Protein AF-A0A7K7Q2G2-F1 (afdb_monomer)

Secondary structure (DSSP, 8-state):
-HHHHHHHHHHHTSGGGGTTT-GGGGGG-----HHHHHHHHHHHHHHTS---GGGTT---HHHHHHHHHHHHHHHHHHHHHHHHHHTTSS-GGGGHHHHTTTTTTHHHHHHHHHHHHHHHHHH-HHHHHHHHHHHHHT-

Nearest PDB structures (foldseek):
  7zjs-assembly1_A  TM=9.752E-01  e=5.470E-14  Homo sapiens
  4pk7-assembly1_A  TM=9.986E-01  e=7.469E-13  Homo sapiens
  6qnx-assembly1_A  TM=9.747E-01  e=4.751E-13  Homo sapiens
  4pju-assembly1_A  TM=9.864E-01  e=3.549E-12  Homo sapiens
  7w1m-assembly1_D  TM=9.248E-01  e=8.771E-12  Homo sapiens

InterPro domains:
  IPR039662 Cohesin subunit Scc3/SA [PTHR11199] (1-138)

Mean predicted aligned error: 4.52 Å

Solvent-accessible surface area (backbone atoms only — not comparable to full-atom values): 7947 Å² total; per-residue (Å²): 110,68,65,60,54,48,43,50,50,45,57,60,27,15,76,67,52,31,62,91,82,33,63,90,48,55,90,60,51,50,77,71,50,76,65,58,51,50,52,56,50,48,51,45,52,71,66,53,70,62,85,71,79,85,70,79,81,70,98,50,78,73,51,55,60,50,50,53,51,53,48,52,53,31,48,52,52,51,52,46,53,46,47,34,40,62,69,65,49,40,66,62,64,67,47,14,79,54,56,55,43,39,77,84,39,35,91,79,43,27,68,63,53,50,51,45,56,50,49,35,36,72,76,35,56,67,61,37,50,53,23,51,53,51,12,64,72,72,104

Foldseek 3Di:
DVLLVVLVLLVCQAVCVCPPPNVVSVVSRDADDPVVLVVLLVCLVVQQPDDPVPPPPDDDPVVVVVVVVSLVVSLSSLLSSLVCCLVVSHPVLSLLCVLLCLVVCVVRCNVVNVVSLVSNCVVPVVSSVVSPVSSVVVD

Organism: Acrocephalus arundinaceus (NCBI:txid39621)

Sequence (139 aa):
QAFTILCDVLMIFSHQIMTGGRDMLEPLVYTPDSSLQSELLSFILDHVFIDQDDDNNNGQQDDEASKIEALHKRRNLLAAFCKLIVYTVVEMNTAADIFKQYMKYYNDYGDIIKETMSKTRQIDKIQCAKTLILSLQQV

Structure (mmCIF, N/CA/C/O backbone):
data_AF-A0A7K7Q2G2-F1
#
_entry.id   AF-A0A7K7Q2G2-F1
#
loop_
_atom_site.group_PDB
_atom_site.id
_atom_site.type_symbol
_atom_site.label_atom_id
_atom_site.label_alt_id
_atom_site.label_comp_id
_atom_site.label_asym_id
_atom_site.label_entity_id
_atom_site.label_seq_id
_atom_site.pdbx_PDB_ins_code
_atom_site.Cartn_x
_atom_site.Cartn_y
_atom_site.Cartn_z
_atom_site.occupancy
_atom_site.B_iso_or_equiv
_atom_site.auth_seq_id
_atom_site.auth_comp_id
_atom_site.auth_asym_id
_atom_site.auth_atom_id
_atom_site.pdbx_PDB_model_num
ATOM 1 N N . GLN A 1 1 ? 7.169 -6.538 14.505 1.00 82.69 1 GLN A N 1
ATOM 2 C CA . GLN A 1 1 ? 8.581 -6.312 14.120 1.00 82.69 1 GLN A CA 1
ATOM 3 C C . GLN A 1 1 ? 8.939 -7.067 12.841 1.00 82.69 1 GLN A C 1
ATOM 5 O O . GLN A 1 1 ? 9.461 -6.431 11.938 1.00 82.69 1 GLN A O 1
ATOM 10 N N . ALA A 1 2 ? 8.593 -8.359 12.716 1.00 96.69 2 ALA A N 1
ATOM 11 C CA . ALA A 1 2 ? 8.803 -9.138 11.485 1.00 96.69 2 ALA A CA 1
ATOM 12 C C . ALA A 1 2 ? 8.237 -8.460 10.222 1.00 96.69 2 ALA A C 1
ATOM 14 O O . ALA A 1 2 ? 8.951 -8.336 9.237 1.00 96.69 2 ALA A O 1
ATOM 15 N N . PHE A 1 3 ? 7.009 -7.932 10.290 1.00 98.12 3 PHE A N 1
ATOM 16 C CA . PHE A 1 3 ? 6.362 -7.236 9.172 1.00 98.12 3 PHE A CA 1
ATOM 17 C C . PHE A 1 3 ? 7.205 -6.101 8.567 1.00 98.12 3 PHE A C 1
ATOM 19 O O . PHE A 1 3 ? 7.386 -6.037 7.356 1.00 98.12 3 PHE A O 1
ATOM 26 N N . THR A 1 4 ? 7.742 -5.210 9.407 1.00 96.00 4 THR A N 1
ATOM 27 C CA . THR A 1 4 ? 8.534 -4.059 8.949 1.00 96.00 4 THR A CA 1
ATOM 28 C C . THR A 1 4 ? 9.820 -4.515 8.270 1.00 96.00 4 THR A C 1
ATOM 30 O O . THR A 1 4 ? 10.118 -4.061 7.172 1.00 96.00 4 THR A O 1
ATOM 33 N N . ILE A 1 5 ? 10.524 -5.473 8.883 1.00 98.06 5 ILE A N 1
ATOM 34 C CA . ILE A 1 5 ? 11.738 -6.068 8.309 1.00 98.06 5 ILE A CA 1
ATOM 35 C C . ILE A 1 5 ? 11.418 -6.716 6.962 1.00 98.06 5 ILE A C 1
ATOM 37 O O . ILE A 1 5 ? 12.169 -6.551 6.009 1.00 98.06 5 ILE A O 1
ATOM 41 N N . LEU A 1 6 ? 10.293 -7.424 6.864 1.00 98.50 6 LEU A N 1
ATOM 42 C CA . LEU A 1 6 ? 9.889 -8.084 5.632 1.00 98.50 6 LEU A CA 1
ATOM 43 C C . LEU A 1 6 ? 9.573 -7.070 4.527 1.00 98.50 6 LEU A C 1
ATOM 45 O O . LEU A 1 6 ? 10.061 -7.233 3.416 1.00 98.50 6 LEU A O 1
ATOM 49 N N . CYS A 1 7 ? 8.858 -5.982 4.832 1.00 98.56 7 CYS A N 1
ATOM 50 C CA . CYS A 1 7 ? 8.651 -4.889 3.877 1.00 98.56 7 CYS A CA 1
ATOM 51 C C . CYS A 1 7 ? 9.981 -4.281 3.403 1.00 98.56 7 CYS A C 1
ATOM 53 O O . CYS A 1 7 ? 10.150 -4.031 2.212 1.00 98.56 7 CYS A O 1
ATOM 55 N N . ASP A 1 8 ? 10.936 -4.067 4.311 1.00 98.31 8 ASP A N 1
ATOM 56 C CA . ASP A 1 8 ? 12.244 -3.509 3.958 1.00 98.31 8 ASP A CA 1
ATOM 57 C C . ASP A 1 8 ? 13.053 -4.472 3.075 1.00 98.31 8 ASP A C 1
ATOM 59 O O . ASP A 1 8 ? 13.601 -4.057 2.056 1.00 98.31 8 ASP A O 1
ATOM 63 N N . VAL A 1 9 ? 13.079 -5.768 3.404 1.00 98.31 9 VAL A N 1
ATOM 64 C CA . VAL A 1 9 ? 13.747 -6.807 2.601 1.00 98.31 9 VAL A CA 1
ATOM 65 C C . VAL A 1 9 ? 13.115 -6.917 1.214 1.00 98.31 9 VAL A C 1
ATOM 67 O O . VAL A 1 9 ? 13.840 -6.898 0.220 1.00 98.31 9 VAL A O 1
ATOM 70 N N . LEU A 1 10 ? 11.783 -6.965 1.125 1.00 98.56 10 LEU A N 1
ATOM 71 C CA . LEU A 1 10 ? 11.064 -7.008 -0.151 1.00 98.56 10 LEU A CA 1
ATOM 72 C C . LEU A 1 10 ? 11.340 -5.765 -1.002 1.00 98.56 10 LEU A C 1
ATOM 74 O O . LEU A 1 10 ? 11.508 -5.879 -2.211 1.00 98.56 10 LEU A O 1
ATOM 78 N N . MET A 1 11 ? 11.442 -4.585 -0.386 1.00 98.38 11 MET A N 1
ATOM 79 C CA . MET A 1 11 ? 11.840 -3.365 -1.090 1.00 98.38 11 MET A CA 1
ATOM 80 C C . MET A 1 11 ? 13.276 -3.445 -1.617 1.00 98.38 11 MET A C 1
ATOM 82 O O . MET A 1 11 ? 13.506 -3.163 -2.796 1.00 98.38 11 MET A O 1
ATOM 86 N N . ILE A 1 12 ? 14.233 -3.816 -0.760 1.00 98.12 12 ILE A N 1
ATOM 87 C CA . ILE A 1 12 ? 15.668 -3.864 -1.085 1.00 98.12 12 ILE A CA 1
ATOM 88 C C . ILE A 1 12 ? 15.945 -4.861 -2.211 1.00 98.12 12 ILE A C 1
ATOM 90 O O . ILE A 1 12 ? 16.683 -4.531 -3.136 1.00 98.12 12 ILE A O 1
ATOM 94 N N . PHE A 1 13 ? 15.343 -6.048 -2.145 1.00 98.38 13 PHE A N 1
ATOM 95 C CA . PHE A 1 13 ? 15.540 -7.133 -3.108 1.00 98.38 13 PHE A CA 1
ATOM 96 C C . PHE A 1 13 ? 14.469 -7.170 -4.206 1.00 98.38 13 PHE A C 1
ATOM 98 O O . PHE A 1 13 ? 14.328 -8.170 -4.897 1.00 98.38 13 PHE A O 1
ATOM 105 N N . SER A 1 14 ? 13.716 -6.089 -4.412 1.00 98.12 14 SER A N 1
ATOM 106 C CA . SER A 1 14 ? 12.817 -5.980 -5.566 1.00 98.12 14 SER A CA 1
ATOM 107 C C . SER A 1 14 ? 13.593 -5.770 -6.872 1.00 98.12 14 SER A C 1
ATOM 109 O O . SER A 1 14 ? 14.800 -5.522 -6.872 1.00 98.12 14 SER A O 1
ATOM 111 N N . HIS A 1 15 ? 12.885 -5.754 -8.005 1.00 96.75 15 HIS A N 1
ATOM 112 C CA . HIS A 1 15 ? 13.455 -5.379 -9.307 1.00 96.75 15 HIS A CA 1
ATOM 113 C C . HIS A 1 15 ? 14.162 -4.003 -9.294 1.00 96.75 15 HIS A C 1
ATOM 115 O O . HIS A 1 15 ? 15.033 -3.746 -10.123 1.00 96.75 15 HIS A O 1
ATOM 121 N N . GLN A 1 16 ? 13.855 -3.127 -8.327 1.00 95.88 16 GLN A N 1
ATOM 122 C CA . GLN A 1 16 ? 14.519 -1.831 -8.148 1.00 95.88 16 GLN A CA 1
ATOM 123 C C . GLN A 1 16 ? 16.013 -1.951 -7.800 1.00 95.88 16 GLN A C 1
ATOM 125 O O . GLN A 1 16 ? 16.768 -0.991 -7.983 1.00 95.88 16 GLN A O 1
ATOM 130 N N . ILE A 1 17 ? 16.480 -3.109 -7.318 1.00 97.06 17 ILE A N 1
ATOM 131 C CA . ILE A 1 17 ? 17.898 -3.323 -7.000 1.00 97.06 17 ILE A CA 1
ATOM 132 C C . ILE A 1 17 ? 18.790 -3.172 -8.243 1.00 97.06 17 ILE A C 1
ATOM 134 O O . ILE A 1 17 ? 19.911 -2.665 -8.148 1.00 97.06 17 ILE A O 1
ATOM 138 N N . MET A 1 18 ? 18.261 -3.506 -9.421 1.00 96.75 18 MET A N 1
ATOM 139 C CA . MET A 1 18 ? 18.962 -3.420 -10.705 1.00 96.75 18 MET A CA 1
ATOM 140 C C . MET A 1 18 ? 18.993 -1.994 -11.280 1.00 96.75 18 MET A C 1
ATOM 142 O O . MET A 1 18 ? 19.793 -1.701 -12.171 1.00 96.75 18 MET A O 1
ATOM 146 N N . THR A 1 19 ? 18.174 -1.075 -10.753 1.00 94.19 19 THR A N 1
ATOM 147 C CA . THR A 1 19 ? 18.114 0.321 -11.210 1.00 94.19 19 THR A CA 1
ATOM 148 C C . THR A 1 19 ? 19.497 0.979 -11.158 1.00 94.19 19 THR A C 1
ATOM 150 O O . THR A 1 19 ? 20.250 0.806 -10.196 1.00 94.19 19 THR A O 1
ATOM 153 N N . GLY A 1 20 ? 19.832 1.762 -12.190 1.00 94.69 20 GLY A N 1
ATOM 154 C CA . GLY A 1 20 ? 21.134 2.430 -12.307 1.00 94.69 20 GLY A CA 1
ATOM 155 C C . GLY A 1 20 ? 22.238 1.576 -12.943 1.00 94.69 20 GLY A C 1
ATOM 156 O O . GLY A 1 20 ? 23.410 1.852 -12.705 1.00 94.69 20 GLY A O 1
ATOM 157 N N . GLY A 1 21 ? 21.880 0.556 -13.733 1.00 94.62 21 GLY A N 1
ATOM 158 C CA . GLY A 1 21 ? 22.834 -0.282 -14.474 1.00 94.62 21 GLY A CA 1
ATOM 159 C C . GLY A 1 21 ? 23.486 -1.377 -13.628 1.00 94.62 21 GLY A C 1
ATOM 160 O O . GLY A 1 21 ? 24.628 -1.755 -13.878 1.00 94.62 21 GLY A O 1
ATOM 161 N N . ARG A 1 22 ? 22.790 -1.864 -12.593 1.00 96.50 22 ARG A N 1
ATOM 162 C CA . ARG A 1 22 ? 23.279 -2.909 -11.678 1.00 96.50 22 ARG A CA 1
ATOM 163 C C . ARG A 1 22 ? 22.741 -4.288 -12.060 1.00 96.50 22 ARG A C 1
ATOM 165 O O . ARG A 1 22 ? 22.303 -5.040 -11.193 1.00 96.50 22 ARG A O 1
ATOM 172 N N . ASP A 1 23 ? 22.797 -4.628 -13.345 1.00 96.50 23 ASP A N 1
ATOM 173 C CA . ASP A 1 23 ? 22.219 -5.870 -13.885 1.00 96.50 23 ASP A CA 1
ATOM 174 C C . ASP A 1 23 ? 22.826 -7.132 -13.251 1.00 96.50 23 ASP A C 1
ATOM 176 O O . ASP A 1 23 ? 22.151 -8.140 -13.083 1.00 96.50 23 ASP A O 1
ATOM 180 N N . MET A 1 24 ? 24.074 -7.054 -12.774 1.00 97.25 24 MET A N 1
ATOM 181 C CA . MET A 1 24 ? 24.736 -8.133 -12.025 1.00 97.25 24 MET A CA 1
ATOM 182 C C . MET A 1 24 ? 24.000 -8.569 -10.742 1.00 97.25 24 MET A C 1
ATOM 184 O O . MET A 1 24 ? 24.320 -9.618 -10.190 1.00 97.25 24 MET A O 1
ATOM 188 N N . LEU A 1 25 ? 23.054 -7.763 -10.243 1.00 97.94 25 LEU A N 1
ATOM 189 C CA . LEU A 1 25 ? 22.247 -8.062 -9.056 1.00 97.94 25 LEU A CA 1
ATOM 190 C C . LEU A 1 25 ? 20.928 -8.779 -9.386 1.00 97.94 25 LEU A C 1
ATOM 192 O O . LEU A 1 25 ? 20.194 -9.106 -8.457 1.00 97.94 25 LEU A O 1
ATOM 196 N N . GLU A 1 26 ? 20.635 -9.062 -10.661 1.00 97.38 26 GLU A N 1
ATOM 197 C CA . GLU A 1 26 ? 19.442 -9.813 -11.087 1.00 97.38 26 GLU A CA 1
ATOM 198 C C . GLU A 1 26 ? 19.206 -11.111 -10.288 1.00 97.38 26 GLU A C 1
ATOM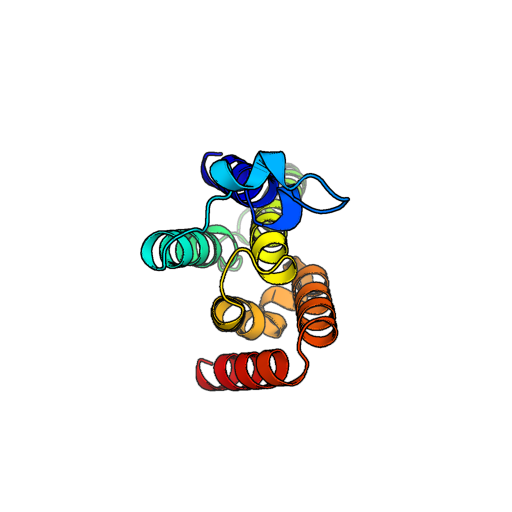 200 O O . GLU A 1 26 ? 18.076 -11.321 -9.846 1.00 97.38 26 GLU A O 1
ATOM 205 N N . PRO A 1 27 ? 20.227 -11.943 -9.975 1.00 98.19 27 PRO A N 1
ATOM 206 C CA . PRO A 1 27 ? 20.014 -13.174 -9.205 1.00 98.19 27 PRO A CA 1
ATOM 207 C C . PRO A 1 27 ? 19.523 -12.959 -7.765 1.00 98.19 27 PRO A C 1
ATOM 209 O O . PRO A 1 27 ? 19.127 -13.919 -7.110 1.00 98.19 27 PRO A O 1
ATOM 212 N N . LEU A 1 28 ? 19.592 -11.728 -7.249 1.00 98.12 28 LEU A N 1
ATOM 213 C CA . LEU A 1 28 ? 19.120 -11.367 -5.911 1.00 98.12 28 LEU A CA 1
ATOM 214 C C . LEU A 1 28 ? 17.676 -10.854 -5.913 1.00 98.12 28 LEU A C 1
ATOM 216 O O . LEU A 1 28 ? 17.134 -10.601 -4.838 1.00 98.12 28 LEU A O 1
ATOM 220 N N . VAL A 1 29 ? 17.061 -10.671 -7.085 1.00 98.19 29 VAL A N 1
ATOM 221 C CA . VAL A 1 29 ? 15.685 -10.185 -7.183 1.00 98.19 29 VAL A CA 1
ATOM 222 C C . VAL A 1 29 ? 14.729 -11.230 -6.621 1.00 98.19 29 VAL A C 1
ATOM 224 O O . VAL A 1 29 ? 14.670 -12.371 -7.077 1.00 98.19 29 VAL A O 1
ATOM 227 N N . TYR A 1 30 ? 13.936 -10.812 -5.644 1.00 98.25 30 TYR A N 1
ATOM 228 C CA . TYR A 1 30 ? 12.887 -11.597 -5.026 1.00 98.25 30 TYR A CA 1
ATOM 229 C C . TYR A 1 30 ? 11.529 -10.942 -5.284 1.00 98.25 30 TYR A C 1
ATOM 231 O O . TYR A 1 30 ? 11.326 -9.759 -5.008 1.00 98.25 30 TYR A O 1
ATOM 239 N N . THR A 1 31 ? 10.586 -11.727 -5.803 1.00 97.62 31 THR A N 1
ATOM 240 C CA . THR A 1 31 ? 9.193 -11.304 -5.997 1.00 97.62 31 THR A CA 1
ATOM 241 C C . THR A 1 31 ? 8.315 -12.074 -5.013 1.00 97.62 31 THR A C 1
ATOM 243 O O . THR A 1 31 ? 8.340 -13.307 -5.051 1.00 97.62 31 THR A O 1
ATOM 246 N N . PRO A 1 32 ? 7.560 -11.397 -4.129 1.00 98.12 32 PRO A N 1
ATOM 247 C CA . PRO A 1 32 ? 6.690 -12.081 -3.183 1.00 98.12 32 PRO A CA 1
ATOM 248 C C . PRO A 1 32 ? 5.562 -12.799 -3.929 1.00 98.12 32 PRO A C 1
ATOM 250 O O . PRO A 1 32 ? 4.908 -12.217 -4.800 1.00 98.12 32 PRO A O 1
ATOM 253 N N . ASP A 1 33 ? 5.314 -14.055 -3.569 1.00 98.06 33 ASP A N 1
ATOM 254 C CA . ASP A 1 33 ? 4.194 -14.808 -4.126 1.00 98.06 33 ASP A CA 1
ATOM 255 C C . ASP A 1 33 ? 2.836 -14.287 -3.619 1.00 98.06 33 ASP A C 1
ATOM 257 O O . ASP A 1 33 ? 2.743 -13.485 -2.687 1.00 98.06 33 ASP A O 1
ATOM 261 N N . SER A 1 34 ? 1.756 -14.743 -4.255 1.00 97.12 34 SER A N 1
ATOM 262 C CA . SER A 1 34 ? 0.391 -14.326 -3.900 1.00 97.12 34 SER A CA 1
ATOM 263 C C . SER A 1 34 ? 0.001 -14.639 -2.447 1.00 97.12 34 SER A C 1
ATOM 265 O O . SER A 1 34 ? -0.788 -13.895 -1.859 1.00 97.12 34 SER A O 1
ATOM 267 N N . SER A 1 35 ? 0.569 -15.697 -1.852 1.00 98.19 35 SER A N 1
ATOM 268 C CA . SER A 1 35 ? 0.301 -16.072 -0.460 1.00 98.19 35 SER A CA 1
ATOM 269 C C . SER A 1 35 ? 0.891 -15.027 0.477 1.00 98.19 35 SER A C 1
ATOM 271 O O . SER A 1 35 ? 0.176 -14.449 1.292 1.00 98.19 35 SER A O 1
ATOM 273 N N . LEU A 1 36 ? 2.171 -14.702 0.292 1.00 98.38 36 LEU A N 1
ATOM 274 C CA . LEU A 1 36 ? 2.860 -13.702 1.093 1.00 98.38 36 LEU A CA 1
ATOM 275 C C . LEU A 1 36 ? 2.241 -12.309 0.919 1.00 98.38 36 LEU A C 1
ATOM 277 O O . LEU A 1 36 ? 2.069 -11.587 1.898 1.00 98.38 36 LEU A O 1
ATOM 281 N N . GLN A 1 37 ? 1.862 -11.924 -0.303 1.00 98.56 37 GLN A N 1
ATOM 282 C CA . GLN A 1 37 ? 1.160 -10.655 -0.532 1.00 98.56 37 GLN A CA 1
ATOM 283 C C . GLN A 1 37 ? -0.155 -10.575 0.255 1.00 98.56 37 GLN A C 1
ATOM 285 O O . GLN A 1 37 ? -0.453 -9.539 0.853 1.00 98.56 37 GLN A O 1
ATOM 290 N N . SER A 1 38 ? -0.909 -11.677 0.294 1.00 98.19 38 SER A N 1
ATOM 291 C CA . SER A 1 38 ? -2.164 -11.768 1.042 1.00 98.19 38 SER A CA 1
ATOM 292 C C . SER A 1 38 ? -1.936 -11.706 2.554 1.00 98.19 38 SER A C 1
ATOM 294 O O . SER A 1 38 ? -2.657 -10.995 3.246 1.00 98.19 38 SER A O 1
ATOM 296 N N . GLU A 1 39 ? -0.908 -12.381 3.076 1.00 98.44 39 GLU A N 1
ATOM 297 C CA . GLU A 1 39 ? -0.549 -12.327 4.502 1.00 98.44 39 GLU A CA 1
ATOM 298 C C . GLU A 1 39 ? -0.113 -10.923 4.942 1.00 98.44 39 GLU A C 1
ATOM 300 O O . GLU A 1 39 ? -0.530 -10.443 5.999 1.00 98.44 39 GLU A O 1
ATOM 305 N N . LEU A 1 40 ? 0.683 -10.227 4.121 1.00 98.62 40 LEU A N 1
ATOM 306 C CA . LEU A 1 40 ? 1.071 -8.840 4.389 1.00 98.62 40 LEU A CA 1
ATOM 307 C C . LEU A 1 40 ? -0.147 -7.909 4.409 1.00 98.62 40 LEU A C 1
ATOM 309 O O . LEU A 1 40 ? -0.244 -7.045 5.282 1.00 98.62 40 LEU A O 1
ATOM 313 N N . LEU A 1 41 ? -1.080 -8.087 3.468 1.00 98.50 41 LEU A N 1
ATOM 314 C CA . LEU A 1 41 ? -2.318 -7.315 3.443 1.00 98.50 41 LEU A CA 1
ATOM 315 C C . LEU A 1 41 ? -3.189 -7.620 4.668 1.00 98.50 41 LEU A C 1
ATOM 317 O O . LEU A 1 41 ? -3.638 -6.682 5.323 1.00 98.50 41 LEU A O 1
ATOM 321 N N . SER A 1 42 ? -3.377 -8.897 5.019 1.00 98.25 42 SER A N 1
ATOM 322 C CA . SER A 1 42 ? -4.135 -9.304 6.213 1.00 98.25 42 SER A CA 1
ATOM 323 C C . SER A 1 42 ? -3.575 -8.638 7.463 1.00 98.25 42 SER A C 1
ATOM 325 O O . SER A 1 42 ? -4.318 -8.020 8.215 1.00 98.25 42 SER A O 1
ATOM 327 N N . PHE A 1 43 ? -2.248 -8.642 7.629 1.00 98.50 43 PHE A N 1
ATOM 328 C CA . PHE A 1 43 ? -1.604 -7.971 8.754 1.00 98.50 43 PHE A CA 1
ATOM 329 C C . PHE A 1 43 ? -1.951 -6.474 8.825 1.00 98.50 43 PHE A C 1
ATOM 331 O O . PHE A 1 43 ? -2.180 -5.940 9.910 1.00 98.50 43 PHE A O 1
ATOM 338 N N . ILE A 1 44 ? -1.993 -5.775 7.686 1.00 98.44 44 ILE A N 1
ATOM 339 C CA . ILE A 1 44 ? -2.404 -4.366 7.649 1.00 98.44 44 ILE A CA 1
ATOM 340 C C . ILE A 1 44 ? -3.868 -4.212 8.065 1.00 98.44 44 ILE A C 1
ATOM 342 O O . ILE A 1 44 ? -4.172 -3.342 8.881 1.00 98.44 44 ILE A O 1
ATOM 346 N N . LEU A 1 45 ? -4.762 -5.050 7.543 1.00 97.12 45 LEU A N 1
ATOM 347 C CA . LEU A 1 45 ? -6.184 -5.003 7.885 1.00 97.12 45 LEU A CA 1
ATOM 348 C C . LEU A 1 45 ? -6.418 -5.237 9.383 1.00 97.12 45 LEU A C 1
ATOM 350 O O . LEU A 1 45 ? -7.138 -4.459 10.002 1.00 97.12 45 LEU A O 1
ATOM 354 N N . ASP A 1 46 ? -5.727 -6.210 9.971 1.00 96.62 46 ASP A N 1
ATOM 355 C CA . ASP A 1 46 ? -5.931 -6.625 11.361 1.00 96.62 46 ASP A CA 1
ATOM 356 C C . ASP A 1 46 ? -5.267 -5.690 12.388 1.00 96.62 46 ASP A C 1
ATOM 358 O O . ASP A 1 46 ? -5.735 -5.570 13.520 1.00 96.62 46 ASP A O 1
ATOM 362 N N . HIS A 1 47 ? -4.160 -5.026 12.028 1.00 96.19 47 HIS A N 1
ATOM 363 C CA . HIS A 1 47 ? -3.349 -4.261 12.989 1.00 96.19 47 HIS A CA 1
ATOM 364 C C . HIS A 1 47 ? -3.301 -2.749 12.748 1.00 96.19 47 HIS A C 1
ATOM 366 O O . HIS A 1 47 ? -2.873 -2.009 13.639 1.00 96.19 47 HIS A O 1
ATOM 372 N N . VAL A 1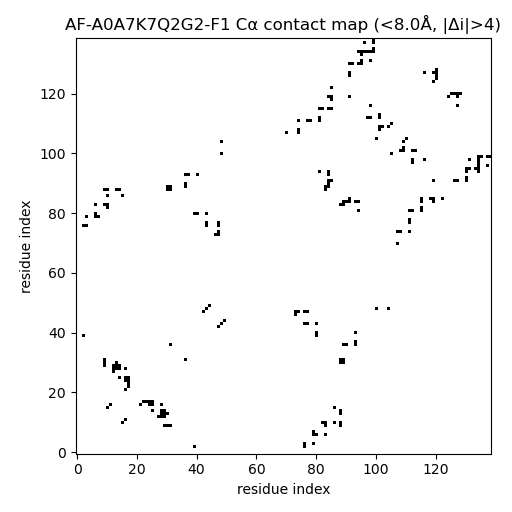 48 ? -3.693 -2.264 11.567 1.00 97.12 48 VAL A N 1
ATOM 373 C CA . VAL A 1 48 ? -3.739 -0.823 11.263 1.00 97.12 48 VAL A CA 1
ATOM 374 C C . VAL A 1 48 ? -5.171 -0.306 11.354 1.00 97.12 48 VAL A C 1
ATOM 376 O O . VAL A 1 48 ? -5.423 0.663 12.073 1.00 97.12 48 VAL A O 1
ATOM 379 N N . PHE A 1 49 ? -6.109 -0.962 10.672 1.00 95.81 49 PHE A N 1
ATOM 380 C CA . PHE A 1 49 ? -7.504 -0.526 10.572 1.00 95.81 49 PHE A CA 1
ATOM 381 C C . PHE A 1 49 ? -8.366 -1.100 11.704 1.00 95.81 49 PHE A C 1
ATOM 383 O O . PHE A 1 49 ? -9.279 -1.887 11.480 1.00 95.81 49 PHE A O 1
ATOM 390 N N . ILE A 1 50 ? -8.059 -0.683 12.932 1.00 91.62 50 ILE A N 1
ATOM 391 C CA . ILE A 1 50 ? -8.778 -1.069 14.155 1.00 91.62 50 ILE A CA 1
ATOM 392 C C . ILE A 1 50 ? -9.771 0.021 14.573 1.00 91.62 50 ILE A C 1
ATOM 394 O O . ILE A 1 50 ? -9.469 1.211 14.461 1.00 91.62 50 ILE A O 1
ATOM 398 N N . ASP A 1 51 ? -10.955 -0.374 15.038 1.00 81.88 51 ASP A N 1
ATOM 399 C CA . ASP A 1 51 ? -11.954 0.557 15.570 1.00 81.88 51 ASP A CA 1
ATOM 400 C C . ASP A 1 51 ? -11.467 1.123 16.912 1.00 81.88 51 ASP A C 1
ATOM 402 O O . ASP A 1 51 ? -11.140 0.377 17.830 1.00 81.88 51 ASP A O 1
ATOM 406 N N . GLN A 1 52 ? -11.359 2.452 17.004 1.00 64.00 52 GLN A N 1
ATOM 407 C CA . GLN A 1 52 ? -10.846 3.140 18.199 1.00 64.00 52 GLN A CA 1
ATOM 408 C C . GLN A 1 52 ? -11.948 3.469 19.222 1.00 64.00 52 GLN A C 1
ATOM 410 O O . GLN A 1 52 ? -11.664 4.039 20.274 1.00 64.00 52 GLN A O 1
ATOM 415 N N . ASP A 1 53 ? -13.202 3.132 18.915 1.00 56.91 53 ASP A N 1
ATOM 416 C CA . ASP A 1 53 ? -14.369 3.591 19.673 1.00 56.91 53 ASP A CA 1
ATOM 417 C C . ASP A 1 53 ? -14.531 2.904 21.044 1.00 56.91 53 ASP A C 1
ATOM 419 O O . ASP A 1 53 ? -15.204 3.455 21.917 1.00 56.91 53 ASP A O 1
ATOM 423 N N . ASP A 1 54 ? -13.870 1.766 21.288 1.00 49.78 54 ASP A N 1
ATOM 424 C CA . ASP A 1 54 ? -14.017 1.008 22.543 1.00 49.78 54 ASP A CA 1
ATOM 425 C C . ASP A 1 54 ? -13.130 1.509 23.707 1.00 49.78 54 ASP A C 1
ATOM 427 O O . ASP A 1 54 ? -13.405 1.189 24.865 1.00 49.78 54 ASP A O 1
ATOM 431 N N . ASP A 1 55 ? -12.117 2.348 23.450 1.00 51.28 55 ASP A N 1
ATOM 432 C CA . ASP A 1 55 ? -11.138 2.794 24.467 1.00 51.28 55 ASP A CA 1
ATOM 433 C C . ASP A 1 55 ? -11.416 4.199 25.048 1.00 51.28 55 ASP A C 1
ATOM 435 O O . ASP A 1 55 ? -10.636 4.744 25.832 1.00 51.28 55 ASP A O 1
ATOM 439 N N . ASN A 1 56 ? -12.559 4.808 24.720 1.00 50.66 56 ASN A N 1
ATOM 440 C CA . ASN A 1 56 ? -12.894 6.182 25.126 1.00 50.66 56 ASN A CA 1
ATOM 441 C C . ASN A 1 56 ? -13.308 6.363 26.606 1.00 50.66 56 ASN A C 1
ATOM 443 O O . ASN A 1 56 ? -13.769 7.441 26.981 1.00 50.66 56 ASN A O 1
ATOM 447 N N . ASN A 1 57 ? -13.144 5.352 27.468 1.00 49.59 57 ASN A N 1
ATOM 448 C CA . ASN A 1 57 ? -13.694 5.382 28.831 1.00 49.59 57 ASN A CA 1
ATOM 449 C C . ASN A 1 57 ? -12.722 5.700 29.980 1.00 49.59 57 ASN A C 1
ATOM 451 O O . ASN A 1 57 ? -13.199 5.839 31.103 1.00 49.59 57 ASN A O 1
ATOM 455 N N . ASN A 1 58 ? -11.415 5.897 29.764 1.00 49.25 58 ASN A N 1
ATOM 456 C CA . ASN A 1 58 ? -10.485 6.185 30.872 1.00 49.25 58 ASN A CA 1
ATOM 457 C C . ASN A 1 58 ? -9.610 7.426 30.616 1.00 49.25 58 ASN A C 1
ATOM 459 O O . ASN A 1 58 ? -8.472 7.336 30.176 1.00 49.25 58 ASN A O 1
ATOM 463 N N . GLY A 1 59 ? -10.140 8.611 30.936 1.00 53.38 59 GLY A N 1
ATOM 464 C CA . GLY A 1 59 ? -9.439 9.893 30.797 1.00 53.38 59 GLY A CA 1
ATOM 465 C C . GLY A 1 59 ? -8.250 10.085 31.752 1.00 53.38 59 GLY A C 1
ATOM 466 O O . GLY A 1 59 ? -8.404 10.668 32.826 1.00 53.38 59 GLY A O 1
ATOM 467 N N . GLN A 1 60 ? -7.048 9.679 31.332 1.00 57.66 60 GLN A N 1
ATOM 468 C CA . GLN A 1 60 ? -5.771 10.076 31.942 1.00 57.66 60 GLN A CA 1
ATOM 469 C C . GLN A 1 60 ? -4.807 10.635 30.884 1.00 57.66 60 GLN A C 1
ATOM 471 O O . GLN A 1 60 ? -4.739 10.144 29.769 1.00 57.66 60 GLN A O 1
ATOM 476 N N . GLN A 1 61 ? -4.043 11.676 31.229 1.00 56.53 61 GLN A N 1
ATOM 477 C CA . GLN A 1 61 ? -3.120 12.375 30.315 1.00 56.53 61 GLN A CA 1
ATOM 478 C C . GLN A 1 61 ? -1.986 11.491 29.755 1.00 56.53 61 GLN A C 1
ATOM 480 O O . GLN A 1 61 ? -1.526 11.747 28.644 1.00 56.53 61 GLN A O 1
ATOM 485 N N . ASP A 1 62 ? -1.571 10.444 30.481 1.00 57.50 62 ASP A N 1
ATOM 486 C CA . ASP A 1 62 ? -0.614 9.431 29.991 1.00 57.50 62 ASP A CA 1
ATOM 487 C C . ASP A 1 62 ? -1.172 8.612 28.812 1.00 57.50 62 ASP A C 1
ATOM 489 O O . ASP A 1 62 ?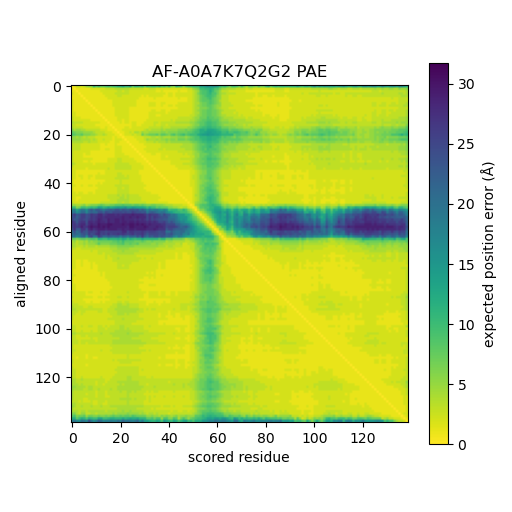 -0.419 8.068 28.003 1.00 57.50 62 ASP A O 1
ATOM 493 N N . ASP A 1 63 ? -2.497 8.568 28.675 1.00 76.25 63 ASP A N 1
ATOM 494 C CA . ASP A 1 63 ? -3.189 7.809 27.639 1.00 76.25 63 ASP A CA 1
ATOM 495 C C . ASP A 1 63 ? -3.085 8.500 26.265 1.00 76.25 63 ASP A C 1
ATOM 497 O O . ASP A 1 63 ? -2.973 7.839 25.237 1.00 76.25 63 ASP A O 1
ATOM 501 N N . GLU A 1 64 ? -3.006 9.836 26.223 1.00 83.44 64 GLU A N 1
ATOM 502 C CA . GLU A 1 64 ? -2.878 10.597 24.968 1.00 83.44 64 GLU A CA 1
ATOM 503 C C . GLU A 1 64 ? -1.510 10.407 24.301 1.00 83.44 64 GLU A C 1
ATOM 505 O O . GLU A 1 64 ? -1.424 10.160 23.097 1.00 83.44 64 GLU A O 1
ATOM 510 N N . ALA A 1 65 ? -0.422 10.470 25.076 1.00 88.44 65 ALA A N 1
ATOM 511 C CA . ALA A 1 65 ? 0.922 10.248 24.540 1.00 88.44 65 ALA A CA 1
ATOM 512 C C . ALA A 1 65 ? 1.075 8.817 23.990 1.00 88.44 65 ALA A C 1
ATOM 514 O O . ALA A 1 65 ? 1.609 8.625 22.895 1.00 88.44 65 ALA A O 1
ATOM 515 N N . SER A 1 66 ? 0.535 7.831 24.713 1.00 88.31 66 SER A N 1
ATOM 516 C CA . SER A 1 66 ? 0.498 6.426 24.297 1.00 88.31 66 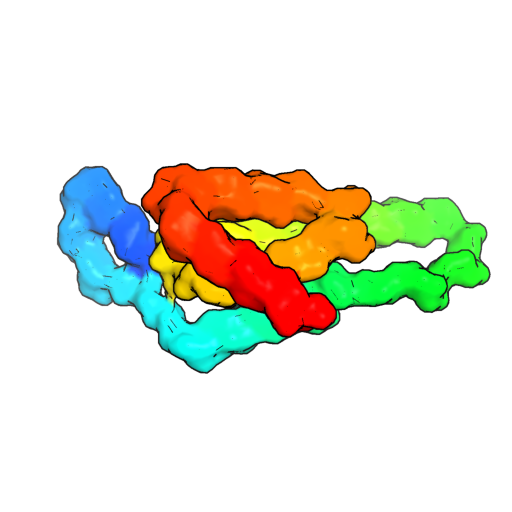SER A CA 1
ATOM 517 C C . SER A 1 66 ? -0.332 6.220 23.021 1.00 88.31 66 SER A C 1
ATOM 519 O O . SER A 1 66 ? 0.125 5.568 22.077 1.00 88.31 66 SER A O 1
ATOM 521 N N . LYS A 1 67 ? -1.519 6.839 22.929 1.00 88.12 67 LYS A N 1
ATOM 522 C CA . LYS A 1 67 ? -2.374 6.804 21.727 1.00 88.12 67 LYS A CA 1
ATOM 523 C C . LYS A 1 67 ? -1.673 7.398 20.509 1.00 88.12 67 LYS A C 1
ATOM 525 O O . LYS A 1 67 ? -1.706 6.799 19.430 1.00 88.12 67 LYS A O 1
ATOM 530 N N . ILE A 1 68 ? -0.988 8.529 20.682 1.00 91.19 68 ILE A N 1
ATOM 531 C CA . ILE A 1 68 ? -0.192 9.165 19.627 1.00 91.19 68 ILE A CA 1
ATOM 532 C C . ILE A 1 68 ? 0.933 8.231 19.162 1.00 91.19 68 ILE A C 1
ATOM 534 O O . ILE A 1 68 ? 1.091 8.012 17.958 1.00 91.19 68 ILE A O 1
ATOM 538 N N . GLU A 1 69 ? 1.687 7.624 20.080 1.00 93.31 69 GLU A N 1
ATOM 539 C CA . GLU A 1 69 ? 2.753 6.676 19.733 1.00 93.31 69 GLU A CA 1
ATOM 540 C C . GLU A 1 69 ? 2.210 5.443 18.990 1.00 93.31 69 GLU A C 1
ATOM 542 O O . GLU A 1 69 ? 2.747 5.040 17.949 1.00 93.31 69 GLU A O 1
ATOM 547 N N . ALA A 1 70 ? 1.101 4.872 19.467 1.00 93.50 70 ALA A N 1
ATOM 548 C CA . ALA A 1 70 ? 0.437 3.743 18.827 1.00 93.50 70 ALA A CA 1
ATOM 549 C C . ALA A 1 70 ? -0.055 4.095 17.413 1.00 93.50 70 ALA A C 1
ATOM 551 O O . ALA A 1 70 ? 0.122 3.306 16.476 1.00 93.50 70 ALA A O 1
ATOM 552 N N . LEU A 1 71 ? -0.627 5.288 17.222 1.00 95.31 71 LEU A N 1
ATOM 553 C CA . LEU A 1 71 ? -1.025 5.789 15.909 1.00 95.31 71 LEU A CA 1
ATOM 554 C C . LEU A 1 71 ? 0.189 5.969 14.989 1.00 95.31 71 LEU A C 1
ATOM 556 O O . LEU A 1 71 ? 0.159 5.496 13.852 1.00 95.31 71 LEU A O 1
ATOM 560 N N . HIS A 1 72 ? 1.280 6.572 15.469 1.00 96.81 72 HIS A N 1
ATOM 561 C CA . HIS A 1 72 ? 2.520 6.701 14.697 1.00 96.81 72 HIS A CA 1
ATOM 562 C C . HIS A 1 72 ? 3.070 5.342 14.259 1.00 96.81 72 HIS A C 1
ATOM 564 O O . HIS A 1 72 ? 3.467 5.173 13.103 1.00 96.81 72 HIS A O 1
ATOM 570 N N . LYS A 1 73 ? 3.039 4.341 15.143 1.00 96.94 73 LYS A N 1
ATOM 571 C CA . LYS A 1 73 ? 3.449 2.974 14.816 1.00 96.94 73 LYS A CA 1
ATOM 572 C C . LYS A 1 73 ? 2.569 2.362 13.725 1.00 96.94 73 LYS A C 1
ATOM 574 O O . LYS A 1 73 ? 3.107 1.812 12.765 1.00 96.94 73 LYS A O 1
ATOM 579 N N . ARG A 1 74 ? 1.241 2.499 13.816 1.00 97.94 74 ARG A N 1
ATOM 580 C CA . ARG A 1 74 ? 0.305 2.028 12.776 1.00 97.94 74 ARG A CA 1
ATOM 581 C C . ARG A 1 74 ? 0.510 2.750 11.441 1.00 97.94 74 ARG A C 1
ATOM 583 O O . ARG A 1 74 ? 0.575 2.095 10.403 1.00 97.94 74 ARG A O 1
ATOM 590 N N . ARG A 1 75 ? 0.722 4.070 11.463 1.00 98.38 75 ARG A N 1
ATOM 591 C CA . ARG A 1 75 ? 1.066 4.872 10.273 1.00 98.38 75 ARG A CA 1
ATOM 592 C C . ARG A 1 75 ? 2.351 4.372 9.607 1.00 98.38 75 ARG A C 1
ATOM 594 O O . ARG A 1 75 ? 2.385 4.237 8.386 1.00 98.38 75 ARG A O 1
ATOM 601 N N . ASN A 1 76 ? 3.376 4.030 10.390 1.00 98.44 76 ASN A N 1
ATOM 602 C CA 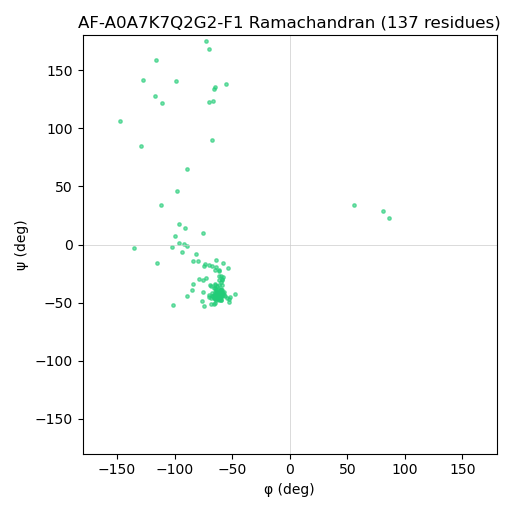. ASN A 1 76 ? 4.621 3.461 9.867 1.00 98.44 76 ASN A CA 1
ATOM 603 C C . ASN A 1 76 ? 4.411 2.091 9.205 1.00 98.44 76 ASN A C 1
ATOM 605 O O . ASN A 1 76 ? 5.004 1.830 8.159 1.00 98.44 76 ASN A O 1
ATOM 609 N N . LEU A 1 77 ? 3.561 1.230 9.777 1.00 98.62 77 LEU A N 1
ATOM 610 C CA . LEU A 1 77 ? 3.214 -0.066 9.180 1.00 98.62 77 LEU A CA 1
ATOM 611 C C . LEU A 1 77 ? 2.480 0.116 7.847 1.00 98.62 77 LEU A C 1
ATOM 613 O O . LEU A 1 77 ? 2.880 -0.476 6.845 1.00 98.62 77 LEU A O 1
ATOM 617 N N . LEU A 1 78 ? 1.475 0.995 7.806 1.00 98.75 78 LEU A N 1
ATOM 618 C CA . LEU A 1 78 ? 0.741 1.297 6.577 1.00 98.75 78 LEU A CA 1
ATOM 619 C C . LEU A 1 78 ? 1.664 1.848 5.488 1.00 98.75 78 LEU A C 1
ATOM 621 O O . LEU A 1 78 ? 1.657 1.364 4.360 1.00 98.75 78 LEU A O 1
ATOM 625 N N . ALA A 1 79 ? 2.509 2.822 5.831 1.00 98.69 79 ALA A N 1
ATOM 626 C CA . ALA A 1 79 ? 3.469 3.389 4.893 1.00 98.69 79 ALA A CA 1
ATOM 627 C C . ALA A 1 79 ? 4.478 2.343 4.387 1.00 98.69 79 ALA A C 1
ATOM 629 O O . ALA A 1 79 ? 4.882 2.398 3.224 1.00 98.69 79 ALA A O 1
ATOM 630 N N . ALA A 1 80 ? 4.884 1.383 5.227 1.00 98.62 80 ALA A N 1
ATOM 631 C CA . ALA A 1 80 ? 5.758 0.285 4.818 1.00 98.62 80 ALA A CA 1
ATOM 632 C C . ALA A 1 80 ? 5.122 -0.558 3.702 1.00 98.62 80 ALA A C 1
ATOM 634 O O . ALA A 1 80 ? 5.760 -0.766 2.672 1.00 98.62 80 ALA A O 1
ATOM 635 N N . PHE A 1 81 ? 3.854 -0.945 3.856 1.00 98.75 81 PHE A N 1
ATOM 636 C CA . PHE A 1 81 ? 3.133 -1.705 2.835 1.00 98.75 81 PHE A CA 1
ATOM 637 C C . PHE A 1 81 ? 2.808 -0.875 1.589 1.00 98.75 81 PHE A C 1
ATOM 639 O O . PHE A 1 81 ? 3.030 -1.322 0.467 1.00 98.75 81 PHE A O 1
ATOM 646 N N . CYS A 1 82 ? 2.358 0.372 1.758 1.00 98.75 82 CYS A N 1
ATOM 647 C CA . CYS A 1 82 ? 2.058 1.258 0.633 1.00 98.75 82 CYS A CA 1
ATOM 648 C C . CYS A 1 82 ? 3.281 1.513 -0.259 1.00 98.75 82 CYS A C 1
ATOM 650 O O . CYS A 1 82 ? 3.130 1.647 -1.474 1.00 98.75 82 CYS A O 1
ATOM 652 N N . LYS A 1 83 ? 4.499 1.532 0.304 1.00 98.62 83 LYS A N 1
ATOM 653 C CA . LYS A 1 83 ? 5.733 1.567 -0.496 1.00 98.62 83 LYS A CA 1
ATOM 654 C C . LYS A 1 83 ? 5.838 0.346 -1.413 1.00 98.62 83 LYS A C 1
ATOM 656 O O . LYS A 1 83 ? 6.147 0.526 -2.584 1.00 98.62 83 LYS A O 1
ATOM 661 N N . LEU A 1 84 ? 5.515 -0.858 -0.938 1.00 98.69 84 LEU A N 1
ATOM 662 C CA . LEU A 1 84 ? 5.534 -2.058 -1.781 1.00 98.69 84 LEU A CA 1
ATOM 663 C C . LEU A 1 84 ? 4.581 -1.934 -2.979 1.00 98.69 84 LEU A C 1
ATOM 665 O O . LEU A 1 84 ? 4.941 -2.328 -4.085 1.00 98.69 84 LEU A O 1
ATOM 669 N N . ILE A 1 85 ? 3.398 -1.343 -2.782 1.00 98.50 85 ILE A N 1
ATOM 670 C CA . ILE A 1 85 ? 2.422 -1.094 -3.857 1.00 98.50 85 ILE A CA 1
ATOM 671 C C . ILE A 1 85 ? 2.981 -0.073 -4.855 1.00 98.50 85 ILE A C 1
ATOM 673 O O . ILE A 1 85 ? 2.992 -0.304 -6.063 1.00 98.50 85 ILE A O 1
ATOM 677 N N . VAL A 1 86 ? 3.458 1.072 -4.355 1.00 98.25 86 VAL A N 1
ATOM 678 C CA . VAL A 1 86 ? 3.957 2.178 -5.188 1.00 98.25 86 VAL A CA 1
ATOM 679 C C . VAL A 1 86 ? 5.204 1.780 -5.974 1.00 98.25 86 VAL A C 1
ATOM 681 O O . VAL A 1 86 ? 5.372 2.213 -7.105 1.00 98.25 86 VAL A O 1
ATOM 684 N N . TYR A 1 87 ? 6.068 0.938 -5.420 1.00 97.56 87 TYR A N 1
ATOM 685 C CA . TYR A 1 87 ? 7.247 0.441 -6.125 1.00 97.56 87 TYR A CA 1
ATOM 686 C C . TYR A 1 87 ? 6.991 -0.865 -6.879 1.00 97.56 87 TYR A C 1
ATOM 688 O O . TYR A 1 87 ? 7.940 -1.496 -7.336 1.00 97.56 87 TYR A O 1
ATOM 696 N N . THR A 1 88 ? 5.726 -1.261 -7.066 1.00 97.25 88 THR A N 1
ATOM 697 C CA . THR A 1 88 ? 5.324 -2.438 -7.858 1.00 97.25 88 THR A CA 1
ATOM 698 C C . THR A 1 88 ? 5.988 -3.743 -7.394 1.00 97.25 88 THR A C 1
ATOM 700 O O . THR A 1 88 ? 6.312 -4.615 -8.194 1.00 97.25 88 THR A O 1
ATOM 703 N N . VAL A 1 89 ? 6.226 -3.861 -6.086 1.00 98.25 89 VAL A N 1
ATOM 704 C CA . VAL A 1 89 ? 6.736 -5.078 -5.431 1.00 98.25 89 VAL A CA 1
ATOM 705 C C . VAL A 1 89 ? 5.593 -6.043 -5.125 1.00 98.25 89 VAL A C 1
ATOM 707 O O . VAL A 1 89 ? 5.766 -7.254 -5.210 1.00 98.25 89 VAL A O 1
ATOM 710 N N . VAL A 1 90 ? 4.420 -5.499 -4.798 1.00 97.94 90 VAL A N 1
ATOM 711 C CA . VAL A 1 90 ? 3.160 -6.242 -4.680 1.00 97.94 90 VAL A CA 1
ATOM 712 C C . VAL A 1 90 ? 2.167 -5.747 -5.725 1.00 97.94 90 VAL A C 1
ATOM 714 O O . VAL A 1 90 ? 2.293 -4.635 -6.248 1.00 97.94 90 VAL A O 1
ATOM 717 N N . GLU A 1 91 ? 1.172 -6.569 -6.039 1.00 96.81 91 GLU A N 1
ATOM 718 C CA . GLU A 1 91 ? 0.171 -6.235 -7.043 1.00 96.81 91 GLU A CA 1
ATOM 719 C C . GLU A 1 91 ? -0.674 -5.034 -6.614 1.00 96.81 91 GLU A C 1
ATOM 721 O O . GLU A 1 91 ? -1.179 -4.970 -5.492 1.00 96.81 91 GLU A O 1
ATOM 726 N N . MET A 1 92 ? -0.912 -4.105 -7.546 1.00 97.00 92 MET A N 1
ATOM 727 C CA . MET A 1 92 ? -1.710 -2.901 -7.283 1.00 97.00 92 MET A CA 1
ATOM 728 C C . MET A 1 92 ? -3.130 -3.226 -6.798 1.00 97.00 92 MET A C 1
ATOM 730 O O . MET A 1 92 ? -3.697 -2.451 -6.037 1.00 97.00 92 MET A O 1
ATOM 734 N N . ASN A 1 93 ? -3.682 -4.384 -7.177 1.00 95.62 93 ASN A N 1
ATOM 735 C CA . ASN A 1 93 ? -5.016 -4.821 -6.763 1.00 95.62 93 ASN A CA 1
ATOM 736 C C . ASN A 1 93 ? -5.158 -4.931 -5.236 1.00 95.62 93 ASN A C 1
ATOM 738 O O . ASN A 1 93 ? -6.235 -4.655 -4.716 1.00 95.62 93 ASN A O 1
ATOM 742 N N . THR A 1 94 ? -4.074 -5.246 -4.516 1.00 95.94 94 THR A N 1
ATOM 743 C CA . THR A 1 94 ? -4.056 -5.282 -3.039 1.00 95.94 94 THR A CA 1
ATOM 744 C C . THR A 1 94 ? -4.373 -3.920 -2.413 1.00 95.94 94 THR A C 1
ATOM 746 O O . THR A 1 94 ? -4.840 -3.843 -1.280 1.00 95.94 94 THR A O 1
ATOM 749 N N . ALA A 1 95 ? -4.179 -2.826 -3.158 1.00 97.31 95 ALA A N 1
ATOM 750 C CA . ALA A 1 95 ? -4.499 -1.485 -2.696 1.00 97.31 95 ALA A CA 1
ATOM 751 C C . ALA A 1 95 ? -6.010 -1.238 -2.582 1.00 97.31 95 ALA A C 1
ATOM 753 O O . ALA A 1 95 ? -6.402 -0.296 -1.898 1.00 97.31 95 ALA A O 1
ATOM 754 N N . ALA A 1 96 ? -6.863 -2.052 -3.219 1.00 98.19 96 ALA A N 1
ATOM 755 C CA . ALA A 1 96 ? -8.313 -1.875 -3.149 1.00 98.19 96 ALA A CA 1
ATOM 756 C C . ALA A 1 96 ? -8.826 -1.954 -1.701 1.00 98.19 96 ALA A C 1
ATOM 758 O O . ALA A 1 96 ? -9.561 -1.069 -1.256 1.00 98.19 96 ALA A O 1
ATOM 759 N N . ASP A 1 97 ? -8.338 -2.934 -0.938 1.00 97.81 97 ASP A N 1
ATOM 760 C CA . ASP A 1 97 ? -8.692 -3.131 0.469 1.00 97.81 97 ASP A CA 1
ATOM 761 C C . ASP A 1 97 ? -8.186 -2.015 1.397 1.00 97.81 97 ASP A C 1
ATOM 763 O O . ASP A 1 97 ? -8.720 -1.839 2.492 1.00 97.81 97 ASP A O 1
ATOM 767 N N . ILE A 1 98 ? -7.208 -1.225 0.943 1.00 98.25 98 ILE A N 1
ATOM 768 C CA . ILE A 1 98 ? -6.705 -0.028 1.632 1.00 98.25 98 ILE A CA 1
ATOM 769 C C . ILE A 1 98 ? -7.492 1.213 1.205 1.00 98.25 98 ILE A C 1
ATOM 771 O O . ILE A 1 98 ? -7.876 2.027 2.041 1.00 98.25 98 ILE A O 1
ATOM 775 N N . PHE A 1 99 ? -7.758 1.379 -0.092 1.00 98.38 99 PHE A N 1
ATOM 776 C CA . PHE A 1 99 ? -8.451 2.552 -0.630 1.00 98.38 99 PHE A CA 1
ATOM 777 C C . PHE A 1 99 ? -9.878 2.670 -0.097 1.00 98.38 99 PHE A C 1
ATOM 779 O O . PHE A 1 99 ? -10.314 3.782 0.207 1.00 98.38 99 PHE A O 1
ATOM 786 N N . LYS A 1 100 ? -10.572 1.544 0.114 1.00 97.12 100 LYS A N 1
ATOM 787 C CA . LYS A 1 100 ? -11.919 1.545 0.708 1.00 97.12 100 LYS A CA 1
ATOM 788 C C . LYS A 1 100 ? -11.956 2.122 2.132 1.00 97.12 100 LYS A C 1
ATOM 790 O O . LYS A 1 100 ? -12.981 2.646 2.555 1.00 97.12 100 LYS A O 1
ATOM 795 N N . GLN A 1 101 ? -10.826 2.117 2.844 1.00 97.06 101 GLN A N 1
ATOM 796 C CA . GLN A 1 101 ? -10.705 2.640 4.210 1.00 97.06 101 GLN A CA 1
ATOM 797 C C . GLN A 1 101 ? -10.533 4.166 4.273 1.00 97.06 101 GLN A C 1
ATOM 799 O O . GLN A 1 101 ? -10.577 4.742 5.361 1.00 97.06 101 GLN A O 1
ATOM 804 N N . TYR A 1 102 ? -10.351 4.837 3.125 1.00 97.38 102 TYR A N 1
ATOM 805 C CA . TYR A 1 102 ? -9.989 6.257 3.046 1.00 97.38 102 TYR A CA 1
ATOM 806 C C . TYR A 1 102 ? -10.909 7.180 3.851 1.00 97.38 102 TYR A C 1
ATOM 808 O O . TYR A 1 102 ? -10.421 8.037 4.582 1.00 97.38 102 TYR A O 1
ATOM 816 N N . MET A 1 103 ? -12.230 7.013 3.721 1.00 95.44 103 MET A N 1
ATOM 817 C CA . MET A 1 103 ? -13.191 7.870 4.424 1.00 95.44 103 MET A CA 1
ATOM 818 C C . MET A 1 103 ? -13.287 7.523 5.910 1.00 95.44 103 MET A C 1
ATOM 820 O O . MET A 1 103 ? -13.323 8.429 6.738 1.00 95.44 103 MET A O 1
ATOM 824 N N . LYS A 1 104 ? -13.289 6.226 6.251 1.00 95.06 104 LYS A N 1
ATOM 825 C CA . LYS A 1 104 ? -13.435 5.752 7.636 1.00 95.06 104 LYS A CA 1
ATOM 826 C C . LYS A 1 104 ? -12.264 6.201 8.515 1.00 95.06 104 LYS A C 1
ATOM 828 O O . LYS A 1 104 ? -12.484 6.677 9.621 1.00 95.06 104 LYS A O 1
ATOM 833 N N . TYR A 1 105 ? -11.038 6.125 7.998 1.00 96.12 105 TYR A N 1
ATOM 834 C CA . TYR A 1 105 ? -9.818 6.468 8.738 1.00 96.12 105 TYR A CA 1
ATOM 835 C C . TYR A 1 105 ? -9.131 7.731 8.204 1.00 96.12 105 TYR A C 1
ATOM 837 O O . TYR A 1 105 ? -7.903 7.839 8.210 1.00 96.12 105 TYR A O 1
ATOM 845 N N . TYR A 1 106 ? -9.915 8.697 7.718 1.00 96.50 106 TYR A N 1
ATOM 846 C CA . TYR A 1 106 ? -9.387 9.903 7.077 1.00 96.50 106 TYR A CA 1
ATOM 847 C C . TYR A 1 106 ? -8.411 10.680 7.975 1.00 96.50 106 TYR A C 1
ATOM 849 O O . TYR A 1 106 ? -7.339 11.075 7.517 1.00 96.50 106 TYR A O 1
ATOM 857 N N . ASN A 1 107 ? -8.750 10.858 9.256 1.00 96.12 107 ASN A N 1
ATOM 858 C CA . ASN A 1 107 ? -7.916 11.609 10.200 1.00 96.12 107 ASN A CA 1
ATOM 859 C C . ASN A 1 107 ? -6.596 10.887 10.521 1.00 96.12 107 ASN A C 1
ATOM 861 O O . ASN A 1 107 ? -5.559 11.531 10.658 1.00 96.12 107 ASN A O 1
ATOM 865 N N . ASP A 1 108 ? -6.627 9.557 10.584 1.00 96.50 108 ASP A N 1
ATOM 866 C CA . ASP A 1 108 ? -5.488 8.741 11.003 1.00 96.50 108 ASP A CA 1
ATOM 867 C C . ASP A 1 108 ? -4.524 8.433 9.854 1.00 96.50 108 ASP A C 1
ATOM 869 O O . ASP A 1 108 ? -3.304 8.431 10.047 1.00 96.50 108 ASP A O 1
ATOM 873 N N . TYR A 1 109 ? -5.061 8.161 8.659 1.00 98.50 109 TYR A N 1
ATOM 874 C CA . TYR A 1 109 ? -4.327 7.575 7.528 1.00 98.50 109 TYR A CA 1
ATOM 875 C C . TYR A 1 109 ? -4.595 8.256 6.180 1.00 98.50 109 TYR A C 1
ATOM 877 O O . TYR A 1 109 ? -4.002 7.866 5.168 1.00 98.50 109 TYR A O 1
ATOM 885 N N . GLY A 1 110 ? -5.487 9.250 6.125 1.00 98.38 110 GLY A N 1
ATOM 886 C CA . GLY A 1 110 ? -5.979 9.822 4.871 1.00 98.38 110 GLY A CA 1
ATOM 887 C C . GLY A 1 110 ? -4.882 10.408 3.985 1.00 98.38 110 GLY A C 1
ATOM 888 O O . GLY A 1 110 ? -4.947 10.282 2.762 1.00 98.38 110 GLY A O 1
ATOM 889 N N . ASP A 1 111 ? -3.839 10.993 4.569 1.00 98.75 111 ASP A N 1
ATOM 890 C CA . ASP A 1 111 ? -2.691 11.520 3.832 1.00 98.75 111 ASP A CA 1
ATOM 891 C C . ASP A 1 111 ? -1.854 10.411 3.171 1.00 98.75 111 ASP A C 1
ATOM 893 O O . ASP A 1 111 ? -1.540 10.509 1.983 1.00 98.75 111 ASP A O 1
ATOM 897 N N . ILE A 1 112 ? -1.575 9.318 3.889 1.00 98.81 112 ILE A N 1
ATOM 898 C CA . ILE A 1 112 ? -0.825 8.160 3.371 1.00 98.81 112 ILE A CA 1
ATOM 899 C C . ILE A 1 112 ? -1.605 7.476 2.241 1.00 98.81 112 ILE A C 1
ATOM 901 O O . ILE A 1 112 ? -1.046 7.184 1.179 1.00 98.81 112 ILE A O 1
ATOM 905 N N . ILE A 1 113 ? -2.905 7.240 2.442 1.00 98.75 113 ILE A N 1
ATOM 906 C CA . ILE A 1 113 ? -3.765 6.585 1.447 1.00 98.75 113 ILE A CA 1
ATOM 907 C C . ILE A 1 113 ? -3.885 7.462 0.195 1.00 98.75 113 ILE A C 1
ATOM 909 O O . ILE A 1 113 ? -3.687 6.979 -0.922 1.00 98.75 113 ILE A O 1
ATO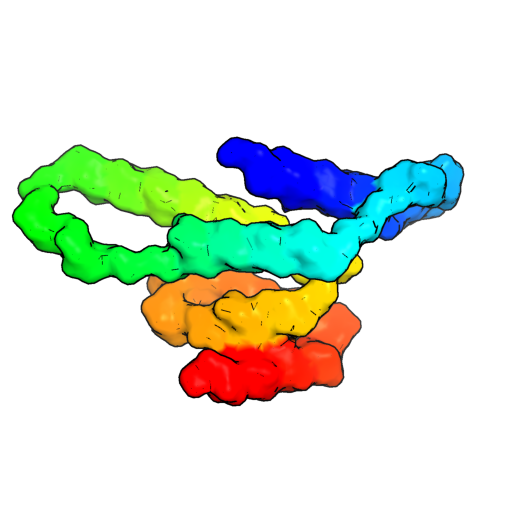M 913 N N . LYS A 1 114 ? -4.125 8.769 0.362 1.00 98.56 114 LYS A N 1
ATOM 914 C CA . LYS A 1 114 ? -4.235 9.721 -0.753 1.00 98.56 114 LYS A CA 1
ATOM 915 C C . LYS A 1 114 ? -2.949 9.807 -1.570 1.00 98.56 114 LYS A C 1
ATOM 917 O O . LYS A 1 114 ? -3.014 9.824 -2.802 1.00 98.56 114 LYS A O 1
ATOM 922 N N . GLU A 1 115 ? -1.790 9.849 -0.916 1.00 98.75 115 GLU A N 1
ATOM 923 C CA . GLU A 1 115 ? -0.505 9.864 -1.617 1.00 98.75 115 GLU A CA 1
ATOM 924 C C . GLU A 1 115 ? -0.279 8.552 -2.380 1.00 98.75 115 GLU A C 1
ATOM 926 O O . GLU A 1 115 ? 0.112 8.573 -3.546 1.00 98.75 115 GLU A O 1
ATOM 931 N N . THR A 1 116 ? -0.640 7.413 -1.784 1.00 98.75 116 THR A N 1
ATOM 932 C CA . THR A 1 116 ? -0.570 6.093 -2.434 1.00 98.75 116 THR A CA 1
ATOM 933 C C . THR A 1 116 ? -1.461 6.030 -3.681 1.00 98.75 116 THR A C 1
ATOM 935 O O . THR A 1 116 ? -1.008 5.610 -4.748 1.00 98.75 116 THR A O 1
ATOM 938 N N . MET A 1 117 ? -2.701 6.527 -3.608 1.00 98.44 117 MET A N 1
ATOM 939 C CA . MET A 1 117 ? -3.590 6.671 -4.773 1.00 98.44 117 MET A CA 1
ATOM 940 C C . MET A 1 117 ? -2.989 7.600 -5.840 1.00 98.44 117 MET A C 1
ATOM 942 O O . MET A 1 117 ? -3.112 7.359 -7.040 1.00 98.44 117 MET A O 1
ATOM 946 N N . SER A 1 118 ? -2.334 8.686 -5.422 1.00 98.56 118 SER A N 1
ATOM 947 C CA . SER A 1 118 ? -1.687 9.632 -6.335 1.00 98.56 118 SER A CA 1
ATOM 948 C C . SER A 1 118 ? -0.517 8.990 -7.083 1.00 98.56 118 SER A C 1
ATOM 950 O O . SER A 1 118 ? -0.430 9.111 -8.306 1.00 98.56 118 SER A O 1
ATOM 952 N N . LYS A 1 119 ? 0.345 8.260 -6.369 1.00 98.50 119 LYS A N 1
ATOM 953 C CA . LYS A 1 119 ? 1.514 7.573 -6.927 1.00 98.50 119 LYS A CA 1
ATOM 954 C C . LYS A 1 119 ? 1.127 6.407 -7.830 1.00 98.50 119 LYS A C 1
ATOM 956 O O . LYS A 1 119 ? 1.613 6.338 -8.954 1.00 98.50 119 LYS A O 1
ATOM 961 N N . THR A 1 120 ? 0.192 5.558 -7.406 1.00 98.19 120 THR A N 1
ATOM 962 C CA . THR A 1 120 ? -0.330 4.465 -8.250 1.00 98.19 120 THR A CA 1
ATOM 963 C C . THR A 1 120 ? -0.949 4.994 -9.543 1.00 98.19 120 THR A C 1
ATOM 965 O O . THR A 1 120 ? -0.678 4.450 -10.608 1.00 98.19 120 THR A O 1
ATOM 968 N N . ARG A 1 121 ? -1.672 6.124 -9.497 1.00 98.19 121 ARG A N 1
ATOM 969 C CA . ARG A 1 121 ? -2.193 6.802 -10.698 1.00 98.19 121 ARG A CA 1
ATOM 970 C C . ARG A 1 121 ? -1.098 7.348 -11.618 1.00 98.19 121 ARG A C 1
ATOM 972 O O . ARG A 1 121 ? -1.301 7.393 -12.828 1.00 98.19 121 ARG A O 1
ATOM 979 N N . GLN A 1 122 ? 0.020 7.828 -11.070 1.00 97.81 122 GLN A N 1
ATOM 980 C CA . GLN A 1 122 ? 1.159 8.303 -11.869 1.00 97.81 122 GLN A CA 1
ATOM 981 C C . GLN A 1 122 ? 1.862 7.152 -12.595 1.00 97.81 122 GLN A C 1
ATOM 983 O O . GLN A 1 122 ? 2.318 7.350 -13.717 1.00 97.81 122 GLN A O 1
ATOM 988 N N . ILE A 1 123 ? 1.913 5.976 -11.967 1.00 96.50 123 ILE A N 1
ATOM 989 C CA . ILE A 1 123 ? 2.524 4.762 -12.517 1.00 96.50 123 ILE A CA 1
ATOM 990 C C . ILE A 1 123 ? 1.632 4.154 -13.601 1.00 96.50 123 ILE A C 1
ATOM 992 O O . ILE A 1 123 ? 2.082 3.952 -14.724 1.00 96.50 123 ILE A O 1
ATOM 996 N N . ASP A 1 124 ? 0.359 3.910 -13.286 1.00 97.38 124 ASP A N 1
ATOM 997 C CA . ASP A 1 124 ? -0.615 3.360 -14.227 1.00 97.38 124 ASP A CA 1
ATOM 998 C C . ASP A 1 124 ? -2.018 3.910 -13.937 1.00 97.38 124 ASP A C 1
ATOM 1000 O O . ASP A 1 124 ? -2.701 3.520 -12.986 1.00 97.38 124 ASP A O 1
ATOM 1004 N N . LYS A 1 125 ? -2.481 4.823 -14.797 1.00 97.44 125 LYS A N 1
ATOM 1005 C CA . LYS A 1 125 ? -3.800 5.460 -14.664 1.00 97.44 125 LYS A CA 1
ATOM 1006 C C . LYS A 1 125 ? -4.952 4.468 -14.812 1.00 97.44 125 LYS A C 1
ATOM 1008 O O . LYS A 1 125 ? -5.971 4.632 -14.144 1.00 97.44 125 LYS A O 1
ATOM 1013 N N . ILE A 1 126 ? -4.818 3.483 -15.702 1.00 97.81 126 ILE A N 1
ATOM 1014 C CA . ILE A 1 126 ? -5.894 2.539 -16.016 1.00 97.81 126 ILE A CA 1
ATOM 1015 C C . ILE A 1 126 ? -6.009 1.526 -14.883 1.00 97.81 126 ILE A C 1
ATOM 1017 O O . ILE A 1 126 ? -7.108 1.302 -14.374 1.00 97.81 126 ILE A O 1
ATOM 1021 N N . GLN A 1 127 ? -4.886 0.950 -14.455 1.00 97.38 127 GLN A N 1
ATOM 1022 C CA . GLN A 1 127 ? -4.881 -0.011 -13.357 1.00 97.38 127 GLN A CA 1
ATOM 1023 C C . GLN A 1 127 ? -5.283 0.643 -12.031 1.00 97.38 127 GLN A C 1
ATOM 1025 O O . GLN A 1 127 ? -6.061 0.057 -11.276 1.00 97.38 127 GLN A O 1
ATOM 1030 N N . CYS A 1 128 ? -4.862 1.887 -11.781 1.00 97.62 128 CYS A N 1
ATOM 1031 C CA . CYS A 1 128 ? -5.320 2.651 -10.621 1.00 97.62 128 CYS A CA 1
ATOM 1032 C C . CYS A 1 128 ? -6.845 2.849 -10.647 1.00 97.62 128 CYS A C 1
ATOM 1034 O O . CYS A 1 128 ? -7.512 2.568 -9.655 1.00 97.62 128 CYS A O 1
ATOM 1036 N N . ALA A 1 129 ? -7.425 3.251 -11.786 1.00 97.88 129 ALA A N 1
ATOM 1037 C CA . ALA A 1 129 ? -8.875 3.410 -11.915 1.00 97.88 129 ALA A CA 1
ATOM 1038 C C . ALA 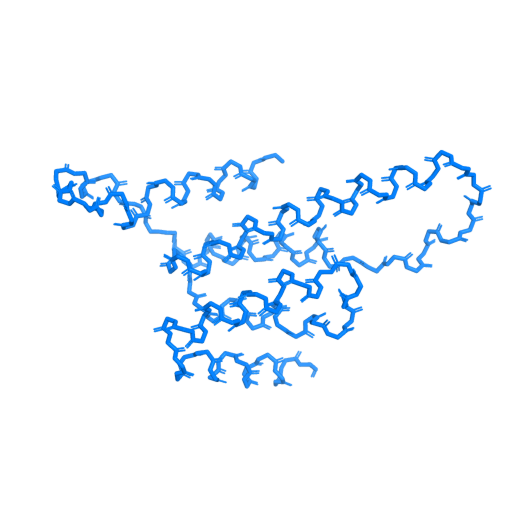A 1 129 ? -9.637 2.092 -11.684 1.00 97.88 129 ALA A C 1
ATOM 1040 O O . ALA A 1 129 ? -10.641 2.085 -10.973 1.00 97.88 129 ALA A O 1
ATOM 1041 N N . LYS A 1 130 ? -9.144 0.968 -12.223 1.00 98.00 130 LYS A N 1
ATOM 1042 C CA . LYS A 1 130 ? -9.713 -0.369 -11.969 1.00 98.00 130 LYS A CA 1
ATOM 1043 C C . LYS A 1 130 ? -9.670 -0.735 -10.487 1.00 98.00 130 LYS A C 1
ATOM 1045 O O . LYS A 1 130 ? -10.671 -1.186 -9.943 1.00 98.00 130 LYS A O 1
ATOM 1050 N N . THR A 1 131 ? -8.534 -0.495 -9.837 1.00 97.81 131 THR A N 1
ATOM 1051 C CA . THR A 1 131 ? -8.339 -0.769 -8.406 1.00 97.81 131 THR A CA 1
ATOM 1052 C C . THR A 1 131 ? -9.260 0.098 -7.542 1.00 97.81 131 THR A C 1
ATOM 1054 O O . THR A 1 131 ? -9.830 -0.380 -6.567 1.00 97.81 131 THR A O 1
ATOM 1057 N N . LEU A 1 132 ? -9.474 1.361 -7.924 1.00 97.25 132 LEU A N 1
ATOM 1058 C CA . LEU A 1 132 ? -10.426 2.245 -7.250 1.00 97.25 132 LEU A CA 1
ATOM 1059 C C . LEU A 1 132 ? -11.869 1.758 -7.393 1.00 97.25 132 LEU A C 1
ATOM 1061 O O . LEU A 1 132 ? -12.595 1.720 -6.403 1.00 97.25 132 LEU A O 1
ATOM 1065 N N . ILE A 1 133 ? -12.286 1.341 -8.589 1.00 97.44 133 ILE A N 1
ATOM 1066 C CA . ILE A 1 133 ? -13.615 0.743 -8.783 1.00 97.44 133 ILE A CA 1
ATOM 1067 C C . ILE A 1 133 ? -13.765 -0.519 -7.927 1.00 97.44 133 ILE A C 1
ATOM 1069 O O . ILE A 1 133 ? -14.777 -0.657 -7.246 1.00 97.44 133 ILE A O 1
ATOM 1073 N N . LEU A 1 134 ? -12.752 -1.393 -7.906 1.00 96.94 134 LEU A N 1
ATOM 1074 C CA . LEU A 1 134 ? -12.751 -2.588 -7.060 1.00 96.94 134 LEU A CA 1
ATOM 1075 C C . LEU A 1 134 ? -12.927 -2.221 -5.581 1.00 96.94 134 LEU A C 1
ATOM 1077 O O . LEU A 1 134 ? -13.751 -2.825 -4.905 1.00 96.94 134 LEU A O 1
ATOM 1081 N N . SER A 1 135 ? -12.228 -1.187 -5.099 1.00 96.19 135 SER A N 1
ATOM 1082 C CA . SER A 1 135 ? -12.363 -0.731 -3.711 1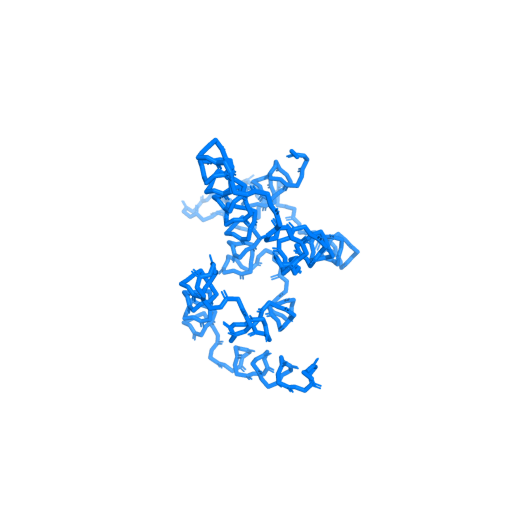.00 96.19 135 SER A CA 1
ATOM 1083 C C . SER A 1 135 ? -13.790 -0.302 -3.365 1.00 96.19 135 SER A C 1
ATOM 1085 O O . SER A 1 135 ? -14.268 -0.630 -2.289 1.00 96.19 135 SER A O 1
ATOM 1087 N N . LEU A 1 136 ? -14.499 0.355 -4.293 1.00 94.06 136 LEU A N 1
ATOM 1088 C CA . LEU A 1 136 ? -15.892 0.783 -4.115 1.00 94.06 136 LEU A CA 1
ATOM 1089 C C . LEU A 1 136 ? -16.894 -0.378 -4.169 1.00 94.06 136 LEU A C 1
ATOM 1091 O O . LEU A 1 136 ? -17.947 -0.295 -3.552 1.00 94.06 136 LEU A O 1
ATOM 1095 N N . GLN A 1 137 ? -16.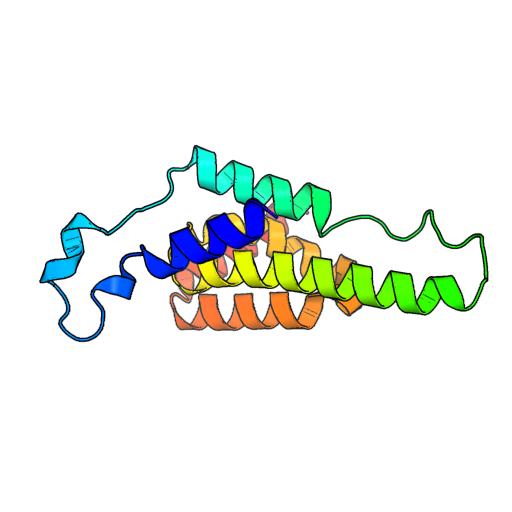586 -1.445 -4.909 1.00 93.06 137 GLN A N 1
ATOM 1096 C CA . GLN A 1 137 ? -17.422 -2.651 -4.983 1.00 93.06 137 GLN A CA 1
ATOM 1097 C C . GLN A 1 137 ? -17.329 -3.523 -3.724 1.00 93.06 137 GLN A C 1
ATOM 1099 O O . GLN A 1 137 ? -18.184 -4.379 -3.517 1.00 93.06 137 GLN A O 1
ATOM 1104 N N . GLN A 1 138 ? -16.279 -3.336 -2.925 1.00 86.12 138 GLN A N 1
ATOM 1105 C CA . GLN A 1 138 ? -16.015 -4.072 -1.688 1.00 86.12 138 GLN A CA 1
ATOM 1106 C C . GLN A 1 138 ? -16.495 -3.335 -0.424 1.00 86.12 138 GLN A C 1
ATOM 1108 O O . GLN A 1 138 ? -16.229 -3.824 0.677 1.00 86.12 138 GLN A O 1
ATOM 1113 N N . VAL A 1 139 ? -17.112 -2.154 -0.576 1.00 73.50 139 VAL A N 1
ATOM 1114 C CA . VAL A 1 139 ? -17.730 -1.381 0.520 1.00 73.50 139 VAL A CA 1
ATOM 1115 C C . VAL A 1 139 ? -19.089 -1.963 0.883 1.00 73.50 139 VAL A C 1
ATOM 1117 O O . VAL A 1 139 ? -19.833 -2.342 -0.049 1.00 73.50 139 VAL A O 1
#

Radius of gyration: 16.76 Å; Cα contacts (8 Å, |Δi|>4): 127; chains: 1; bounding box: 42×28×48 Å

pLDDT: mean 93.03, std 12.1, range [49.25, 98.81]